Protein AF-A0A9D4FAZ1-F1 (afdb_monomer)

Nearest PDB structures (foldseek):
  6cb1-assembly1_n  TM=3.395E-01  e=2.046E+00  Saccharomyces cerevisiae BY4741

pLDDT: mean 75.24, std 21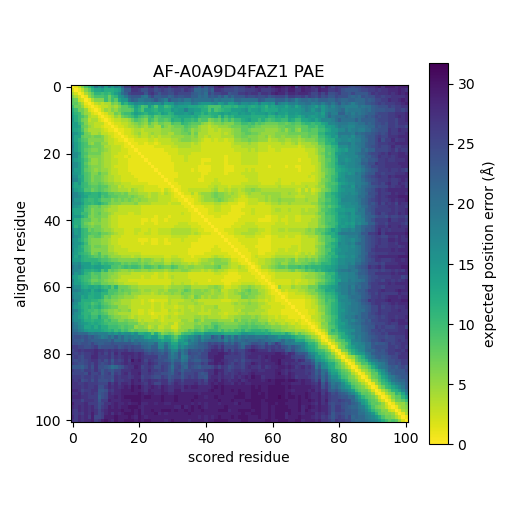.53, range [33.53, 95.69]

Organism: Dreissena polymorpha (NCBI:txid45954)

Solvent-accessible surface area (backbone atoms only — not comparable to full-atom values): 6855 Å² total; per-residue (Å²): 133,86,81,75,51,64,58,95,88,37,83,5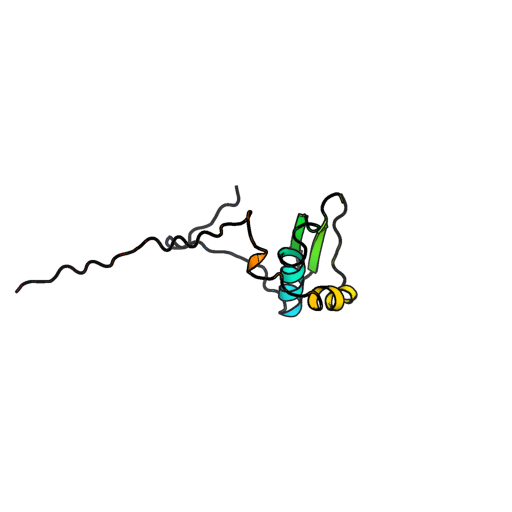9,84,90,73,82,87,60,57,72,67,56,48,53,43,54,48,33,50,59,64,60,35,60,91,49,39,68,46,71,52,72,58,96,87,39,46,38,38,28,39,61,98,48,92,61,74,43,74,65,54,74,84,52,43,61,66,46,64,69,50,70,78,66,58,81,84,69,78,70,88,89,77,83,79,73,80,72,78,71,86,76,78,81,79,73,81,80,83,84,130

Radius of gyration: 19.83 Å; Cα contacts (8 Å, |Δi|>4): 89; chains: 1; bounding box: 48×63×30 Å

Secondary structure (DSSP, 8-state):
-----EETTEE--------HHHHHHHHHHHHS-TTTEEEEEEETTEEEEEETT--PEEE--GGGHHHHHTSPPPPGGG--SS-------------------

Mean predicted aligned error: 13.35 Å

Sequence (101 aa):
MKRVKLLKGTGIYLNEDLTKTNAEVLASLRLKEPDIVEKAWSRDGKLFVRYRGQERIELVSSDKYRLRLAKPWPNKNQVKSGTTYARKVSDGGNSRPANRT

Foldseek 3Di:
DPDQDDDVNHGDDDADDEDPLLVLLQCLLVFVCVQFWPDWHDDPNWIWTDTPPDPDIDTDDPVCSVVSNPGDGDDPVPPPDDDPPPPPPPDPPPDDDDDDD

Structure (mmCIF, N/CA/C/O backbone):
data_AF-A0A9D4FAZ1-F1
#
_entry.id   AF-A0A9D4FAZ1-F1
#
loop_
_atom_site.group_PDB
_atom_site.id
_atom_site.type_symbol
_atom_site.label_atom_id
_atom_site.label_alt_id
_atom_site.label_comp_id
_atom_site.label_asym_id
_atom_site.label_entity_id
_atom_site.label_seq_id
_atom_site.pdbx_PDB_ins_code
_atom_site.Cartn_x
_atom_site.Cartn_y
_atom_site.Cartn_z
_atom_site.occupancy
_atom_site.B_iso_or_equiv
_atom_site.auth_seq_id
_atom_site.auth_comp_id
_atom_site.auth_asym_id
_atom_site.auth_atom_id
_atom_site.pdbx_PDB_model_num
ATOM 1 N N . MET A 1 1 ? -16.950 3.531 13.098 1.00 39.59 1 MET A N 1
ATOM 2 C CA . MET A 1 1 ? -17.201 2.073 12.991 1.00 39.59 1 MET A CA 1
ATOM 3 C C . MET A 1 1 ? -17.308 1.677 11.518 1.00 39.59 1 MET A C 1
ATOM 5 O O . MET A 1 1 ? -18.183 2.198 10.838 1.00 39.59 1 MET A O 1
ATOM 9 N N . LYS A 1 2 ? -16.427 0.810 10.990 1.00 48.06 2 LYS A N 1
ATOM 10 C CA . LYS A 1 2 ? -16.603 0.236 9.639 1.00 48.06 2 LYS A CA 1
ATOM 11 C C . LYS A 1 2 ? -17.768 -0.758 9.704 1.00 48.06 2 LYS A C 1
ATOM 13 O O . LYS A 1 2 ? -17.669 -1.735 10.438 1.00 48.06 2 LYS A O 1
ATOM 18 N N . ARG A 1 3 ? -18.874 -0.500 8.996 1.00 44.22 3 ARG A N 1
ATOM 19 C CA . ARG A 1 3 ? -20.015 -1.431 8.939 1.00 44.22 3 ARG A CA 1
ATOM 20 C C . ARG A 1 3 ? -19.579 -2.695 8.199 1.00 44.22 3 ARG A C 1
ATOM 22 O O . ARG A 1 3 ? -19.413 -2.664 6.983 1.00 44.22 3 ARG A O 1
ATOM 29 N N . VAL A 1 4 ? -19.385 -3.787 8.930 1.00 57.56 4 VAL A N 1
ATOM 30 C CA . VAL A 1 4 ? -19.288 -5.124 8.340 1.00 57.56 4 VAL A CA 1
ATOM 31 C C . VAL A 1 4 ? -20.675 -5.445 7.795 1.00 57.56 4 VAL A C 1
ATOM 33 O O . VAL A 1 4 ? -21.630 -5.545 8.563 1.00 57.56 4 VAL A O 1
ATOM 36 N N . LYS A 1 5 ? -20.820 -5.530 6.471 1.00 65.69 5 LYS A N 1
ATOM 37 C CA . LYS A 1 5 ? -22.057 -6.042 5.878 1.00 65.69 5 LYS A CA 1
ATOM 38 C C . LYS A 1 5 ? -22.017 -7.563 5.996 1.00 65.69 5 LYS A C 1
ATOM 40 O O . LYS A 1 5 ? -21.033 -8.188 5.605 1.00 65.69 5 LYS A O 1
ATOM 45 N N . LEU A 1 6 ? -23.065 -8.137 6.575 1.00 73.94 6 LEU A N 1
ATOM 46 C CA . LEU A 1 6 ? -23.261 -9.581 6.622 1.00 73.94 6 LEU A CA 1
ATOM 47 C C . LEU A 1 6 ? -24.095 -9.986 5.406 1.00 73.94 6 LEU A C 1
ATOM 49 O O . LEU A 1 6 ? -25.158 -9.415 5.173 1.00 73.94 6 LEU A O 1
ATOM 53 N N . LEU A 1 7 ? -23.631 -10.972 4.645 1.00 77.81 7 LEU A N 1
ATOM 54 C CA . LEU A 1 7 ? -24.412 -11.646 3.614 1.00 77.81 7 LEU A CA 1
ATOM 55 C C . LEU A 1 7 ? -24.711 -13.058 4.117 1.00 77.81 7 LEU A C 1
ATOM 57 O O . LEU A 1 7 ? -23.790 -13.846 4.311 1.00 77.81 7 LEU A O 1
ATOM 61 N N . LYS A 1 8 ? -25.988 -13.372 4.372 1.00 85.31 8 LYS A N 1
ATOM 62 C CA . LYS A 1 8 ? -26.420 -14.674 4.926 1.00 85.31 8 LYS A CA 1
ATOM 63 C C . LYS A 1 8 ? -25.639 -15.087 6.192 1.00 85.31 8 LYS A C 1
ATOM 65 O O . LYS A 1 8 ? -25.152 -16.205 6.294 1.00 85.31 8 LYS A O 1
ATOM 70 N N . GLY A 1 9 ? -25.435 -14.155 7.126 1.00 85.06 9 GLY A N 1
ATOM 71 C CA . GLY A 1 9 ? -24.664 -14.402 8.356 1.00 85.06 9 GLY A CA 1
ATOM 72 C C . GLY A 1 9 ? -23.142 -14.487 8.170 1.00 85.06 9 GLY A C 1
ATOM 73 O O . GLY A 1 9 ? -22.419 -14.586 9.156 1.00 85.06 9 GLY A O 1
ATOM 74 N N . THR A 1 10 ? -22.638 -14.384 6.937 1.00 83.31 10 THR A N 1
ATOM 75 C CA . THR A 1 10 ? -21.200 -14.393 6.638 1.00 83.31 10 THR A CA 1
ATOM 76 C C . THR A 1 10 ? -20.684 -12.971 6.444 1.00 83.31 10 THR A C 1
ATOM 78 O O . THR A 1 10 ? -21.285 -12.174 5.722 1.00 83.31 10 THR A O 1
ATOM 81 N N . GLY A 1 11 ? -19.560 -12.633 7.079 1.00 83.19 11 GLY A N 1
ATOM 82 C CA . GLY A 1 11 ? -18.880 -11.359 6.848 1.00 83.19 11 GLY A CA 1
ATOM 83 C C . GLY A 1 11 ? -18.307 -11.295 5.435 1.00 83.19 11 GLY A C 1
ATOM 84 O O . GLY A 1 11 ? -17.520 -12.158 5.055 1.00 83.19 11 GLY A O 1
ATOM 85 N N . ILE A 1 12 ? -18.693 -10.276 4.666 1.00 85.00 12 ILE A N 1
ATOM 86 C CA . ILE A 1 12 ? -18.161 -10.051 3.318 1.00 85.00 12 ILE A CA 1
ATOM 87 C C . ILE A 1 12 ? -17.256 -8.822 3.280 1.00 85.00 12 ILE A C 1
ATOM 89 O O . ILE A 1 12 ? -17.486 -7.827 3.972 1.00 85.00 12 ILE A O 1
ATOM 93 N N . TYR A 1 13 ? -16.235 -8.891 2.428 1.00 82.75 13 TYR A N 1
ATOM 94 C CA . TYR A 1 13 ? -15.304 -7.800 2.171 1.00 82.75 13 TYR A CA 1
ATOM 95 C C . TYR A 1 13 ? -15.320 -7.487 0.681 1.00 82.75 13 TYR A C 1
ATOM 97 O O . TYR A 1 13 ? -15.147 -8.378 -0.145 1.00 82.75 13 TYR A O 1
ATOM 105 N N . LEU A 1 14 ? -15.531 -6.216 0.354 1.00 83.12 14 LEU A N 1
ATOM 106 C CA . LEU A 1 14 ? -15.416 -5.702 -1.004 1.00 83.12 14 LEU A CA 1
ATOM 107 C C . LEU A 1 14 ? -14.079 -4.978 -1.112 1.00 83.12 14 LEU A C 1
ATOM 109 O O . LEU A 1 14 ? -13.784 -4.111 -0.287 1.00 83.12 14 LEU A O 1
ATOM 113 N N . ASN A 1 15 ? -13.288 -5.346 -2.112 1.00 84.50 15 ASN A N 1
ATOM 114 C CA . ASN A 1 15 ? -12.020 -4.708 -2.437 1.00 84.50 15 ASN A CA 1
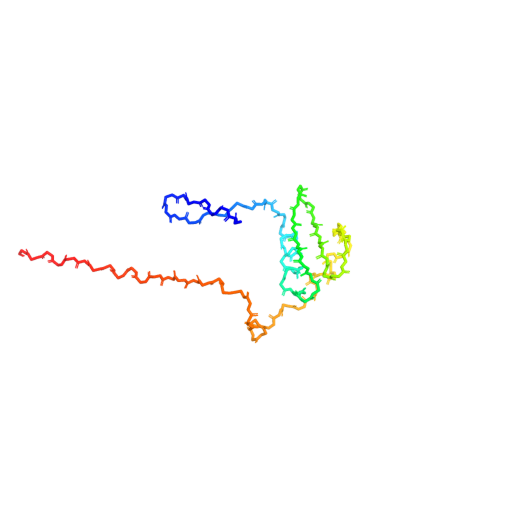ATOM 115 C C . ASN A 1 15 ? -12.028 -4.327 -3.918 1.00 84.50 15 ASN A C 1
ATOM 117 O O . ASN A 1 15 ? -12.751 -4.936 -4.704 1.00 84.50 15 ASN A O 1
ATOM 121 N N . GLU A 1 16 ? -11.226 -3.329 -4.285 1.00 87.25 16 GLU A N 1
ATOM 122 C CA . GLU A 1 16 ? -10.927 -3.078 -5.694 1.00 87.25 16 GLU A CA 1
ATOM 123 C C . GLU A 1 16 ? -10.204 -4.287 -6.293 1.00 87.25 16 GLU A C 1
ATOM 125 O O . GLU A 1 16 ? -9.372 -4.911 -5.626 1.00 87.25 16 GLU A O 1
ATOM 130 N N . ASP A 1 17 ? -10.514 -4.589 -7.552 1.00 90.94 17 ASP A N 1
ATOM 131 C CA . ASP A 1 17 ? -9.740 -5.542 -8.333 1.00 90.94 17 ASP A CA 1
ATOM 132 C C . ASP A 1 17 ? -8.443 -4.861 -8.786 1.00 90.94 17 ASP A C 1
ATOM 134 O O . ASP A 1 17 ? -8.457 -3.850 -9.492 1.00 90.94 17 ASP A O 1
ATOM 138 N N . LEU A 1 18 ? -7.315 -5.366 -8.294 1.00 91.69 18 LEU A N 1
ATOM 139 C CA . LEU A 1 18 ? -5.994 -4.809 -8.550 1.00 91.69 18 LEU A CA 1
ATOM 140 C C . LEU A 1 18 ? -5.179 -5.805 -9.359 1.00 91.69 18 LEU A C 1
ATOM 142 O O . LEU A 1 18 ? -5.248 -7.014 -9.143 1.00 91.69 18 LEU A O 1
ATOM 146 N N . THR A 1 19 ? -4.300 -5.285 -10.216 1.00 92.88 19 THR A N 1
ATOM 147 C CA . THR A 1 19 ? -3.265 -6.121 -10.827 1.00 92.88 19 THR A CA 1
ATOM 148 C C . THR A 1 19 ? -2.448 -6.816 -9.737 1.00 92.88 19 THR A C 1
ATOM 150 O O . THR A 1 19 ? -2.243 -6.266 -8.647 1.00 92.88 19 THR A O 1
ATOM 153 N N . LYS A 1 20 ? -1.925 -8.010 -10.041 1.00 92.19 20 LYS A N 1
ATOM 154 C CA . LYS A 1 20 ? -1.070 -8.770 -9.116 1.00 92.19 20 LYS A CA 1
ATOM 155 C C . LYS A 1 20 ? 0.045 -7.897 -8.527 1.00 92.19 20 LYS A C 1
ATOM 157 O O . LYS A 1 20 ? 0.238 -7.871 -7.315 1.00 92.19 20 LYS A O 1
ATOM 162 N N . THR A 1 21 ? 0.709 -7.116 -9.375 1.00 92.94 21 THR A N 1
ATOM 163 C CA . THR A 1 21 ? 1.775 -6.194 -8.970 1.00 92.94 21 THR A CA 1
ATOM 164 C C . THR A 1 21 ? 1.282 -5.135 -7.983 1.00 92.94 21 THR A C 1
ATOM 166 O O . THR A 1 21 ? 1.913 -4.920 -6.950 1.00 92.94 21 THR A O 1
ATOM 169 N N . ASN A 1 22 ? 0.141 -4.491 -8.249 1.00 93.38 22 ASN A N 1
ATOM 170 C CA . ASN A 1 22 ? -0.402 -3.469 -7.352 1.00 93.38 22 ASN A CA 1
ATOM 171 C C . ASN A 1 22 ? -0.822 -4.067 -6.006 1.00 93.38 22 ASN A C 1
ATOM 173 O O . ASN A 1 22 ? -0.580 -3.459 -4.962 1.00 93.38 22 ASN A O 1
ATOM 177 N N . ALA A 1 23 ? -1.402 -5.269 -6.018 1.00 92.62 23 ALA A N 1
ATOM 178 C CA . ALA A 1 23 ? -1.754 -5.992 -4.803 1.00 92.62 23 ALA A CA 1
ATOM 179 C C . ALA A 1 23 ? -0.509 -6.313 -3.952 1.00 92.62 23 ALA A C 1
ATOM 181 O O . ALA A 1 23 ? -0.511 -6.071 -2.743 1.00 92.62 23 ALA A O 1
ATOM 182 N N . GLU A 1 24 ? 0.577 -6.783 -4.572 1.00 93.12 24 GLU A N 1
ATOM 183 C CA . GLU A 1 24 ? 1.840 -7.085 -3.886 1.00 93.12 24 GLU A CA 1
ATOM 184 C C . GLU A 1 24 ? 2.522 -5.828 -3.324 1.00 93.12 24 GLU A C 1
ATOM 186 O O . GLU A 1 24 ? 2.991 -5.837 -2.183 1.00 93.12 24 GLU A O 1
ATOM 191 N N . VAL A 1 25 ? 2.535 -4.720 -4.072 1.00 93.50 25 VAL A N 1
ATOM 192 C CA . VAL A 1 25 ? 3.087 -3.440 -3.596 1.00 93.50 25 VAL A CA 1
ATOM 193 C C . VAL A 1 25 ? 2.258 -2.886 -2.438 1.00 93.50 25 VAL A C 1
ATOM 195 O O . VAL A 1 25 ? 2.819 -2.453 -1.428 1.00 93.50 25 VAL A O 1
ATOM 198 N N . LEU A 1 26 ? 0.927 -2.944 -2.530 1.00 93.06 26 LEU A N 1
ATOM 199 C CA . LEU A 1 26 ? 0.038 -2.515 -1.452 1.00 93.06 26 LEU A CA 1
ATOM 200 C C . LEU A 1 26 ? 0.224 -3.369 -0.189 1.00 93.06 26 LEU A C 1
ATOM 202 O O . LEU A 1 26 ? 0.260 -2.831 0.921 1.00 93.06 26 LEU A O 1
ATOM 206 N N . ALA A 1 27 ? 0.384 -4.686 -0.340 1.00 91.12 27 ALA A N 1
ATOM 207 C CA . ALA A 1 27 ? 0.696 -5.587 0.766 1.00 91.12 27 ALA A CA 1
ATOM 208 C C . ALA A 1 27 ? 2.070 -5.273 1.373 1.00 91.12 27 ALA A C 1
ATOM 210 O O . ALA A 1 27 ? 2.197 -5.191 2.593 1.00 91.12 27 ALA A O 1
ATOM 211 N N . SER A 1 28 ? 3.077 -5.018 0.536 1.00 91.94 28 SER A N 1
ATOM 212 C CA . SER A 1 28 ? 4.413 -4.621 0.976 1.00 91.94 28 SER A CA 1
ATOM 213 C C . SER A 1 28 ? 4.380 -3.359 1.838 1.00 91.94 28 SER A C 1
ATOM 215 O O . SER A 1 28 ? 4.984 -3.344 2.905 1.00 91.94 28 SER A O 1
ATOM 217 N N . LEU A 1 29 ? 3.660 -2.320 1.405 1.00 91.31 29 LEU A N 1
ATOM 218 C CA . LEU A 1 29 ? 3.524 -1.066 2.156 1.00 91.31 29 LEU A CA 1
ATOM 219 C C . LEU A 1 29 ? 2.888 -1.283 3.530 1.00 91.31 29 LEU A C 1
ATOM 221 O O . LEU A 1 29 ? 3.320 -0.693 4.512 1.00 91.31 29 LEU A O 1
ATOM 225 N N . ARG A 1 30 ? 1.861 -2.133 3.606 1.00 89.31 30 ARG A N 1
ATOM 226 C CA . ARG A 1 30 ? 1.124 -2.375 4.853 1.00 89.31 30 ARG A CA 1
ATOM 227 C C . ARG A 1 30 ? 1.860 -3.294 5.821 1.00 89.31 30 ARG A C 1
ATOM 229 O O . ARG A 1 30 ? 1.700 -3.138 7.024 1.00 89.31 30 ARG A O 1
ATOM 236 N N . LEU A 1 31 ? 2.596 -4.277 5.304 1.00 88.12 31 LEU A N 1
ATOM 237 C CA . LEU A 1 31 ? 3.107 -5.387 6.110 1.00 88.12 31 LEU A CA 1
ATOM 238 C C . LEU A 1 31 ? 4.608 -5.302 6.380 1.00 88.12 31 LEU A C 1
ATOM 240 O O . LEU A 1 31 ? 5.043 -5.773 7.422 1.00 88.12 31 LEU A O 1
ATOM 244 N N . LYS A 1 32 ? 5.404 -4.718 5.476 1.00 87.38 32 LYS A N 1
ATOM 245 C CA . LYS A 1 32 ? 6.868 -4.663 5.634 1.00 87.38 32 LYS A CA 1
ATOM 246 C C . LYS A 1 32 ? 7.355 -3.387 6.324 1.00 87.38 32 LYS A C 1
ATOM 248 O O . LYS A 1 32 ? 8.508 -3.331 6.727 1.00 87.38 32 LYS A O 1
ATOM 253 N N . GLU A 1 33 ? 6.503 -2.366 6.447 1.00 83.38 33 GLU A N 1
ATOM 254 C CA . GLU A 1 33 ? 6.863 -1.059 7.024 1.00 83.38 33 GLU A CA 1
ATOM 255 C C . GLU A 1 33 ? 5.809 -0.522 8.018 1.00 83.38 33 GLU A C 1
ATOM 257 O O . GLU A 1 33 ? 5.407 0.640 7.911 1.00 83.38 33 GLU A O 1
ATOM 262 N N . PRO A 1 34 ? 5.330 -1.333 8.982 1.00 83.00 34 PRO A N 1
ATOM 263 C CA . PRO A 1 34 ? 4.225 -0.948 9.872 1.00 83.00 34 PRO A CA 1
ATOM 264 C C . PRO A 1 34 ? 4.544 0.261 10.775 1.00 83.00 34 PRO A C 1
ATOM 266 O O . PRO A 1 34 ? 3.640 1.014 11.156 1.00 83.00 34 PRO A O 1
ATOM 269 N N . ASP A 1 35 ? 5.827 0.472 11.077 1.00 86.25 35 ASP A N 1
ATOM 270 C CA . ASP A 1 35 ? 6.303 1.554 11.947 1.00 86.25 35 ASP A CA 1
ATOM 271 C C . ASP A 1 35 ? 6.402 2.901 11.227 1.00 86.25 35 ASP A C 1
ATOM 273 O O . ASP A 1 35 ? 6.441 3.946 11.868 1.00 86.25 35 ASP A O 1
ATOM 277 N N . ILE A 1 36 ? 6.423 2.892 9.892 1.00 89.50 36 ILE A N 1
ATOM 278 C CA . ILE A 1 36 ? 6.606 4.096 9.072 1.00 89.50 36 ILE A CA 1
ATOM 279 C C . ILE A 1 36 ? 5.311 4.428 8.331 1.00 89.50 36 ILE A C 1
ATOM 281 O O . ILE A 1 36 ? 4.947 5.593 8.192 1.00 89.50 36 ILE A O 1
ATOM 285 N N . VAL A 1 37 ? 4.580 3.417 7.861 1.00 91.06 37 VAL A N 1
ATOM 286 C CA . VAL A 1 37 ? 3.329 3.604 7.124 1.00 91.06 37 VAL A CA 1
ATOM 287 C C . VAL A 1 37 ? 2.162 3.742 8.099 1.00 91.06 37 VAL A C 1
ATOM 289 O O . VAL A 1 37 ? 1.854 2.835 8.867 1.00 91.06 37 VAL A O 1
ATOM 292 N N . GLU A 1 38 ? 1.467 4.879 8.043 1.00 92.94 38 GLU A N 1
ATOM 293 C CA . GLU A 1 38 ? 0.230 5.099 8.799 1.00 92.94 38 GLU A CA 1
ATOM 294 C C . GLU A 1 38 ? -0.956 4.454 8.078 1.00 92.94 38 GLU A C 1
ATOM 296 O O . GLU A 1 38 ? -1.782 3.762 8.676 1.00 92.94 38 GLU A O 1
ATOM 301 N N . LYS A 1 39 ? -1.050 4.683 6.763 1.00 93.44 39 LYS A N 1
ATOM 302 C CA . LYS A 1 39 ? -2.151 4.183 5.943 1.00 93.44 39 LYS A CA 1
ATOM 303 C C . LYS A 1 39 ? -1.702 3.999 4.502 1.00 93.44 39 LYS A C 1
ATOM 305 O O . LYS A 1 39 ? -1.070 4.877 3.933 1.00 93.44 39 LYS A O 1
ATOM 310 N N . ALA A 1 40 ? -2.105 2.894 3.884 1.00 94.44 40 ALA A N 1
ATOM 311 C CA . ALA A 1 40 ? -1.954 2.673 2.449 1.00 94.44 40 ALA A CA 1
ATOM 312 C C . ALA A 1 40 ? -3.267 2.142 1.867 1.00 94.44 40 ALA A C 1
ATOM 314 O O . ALA A 1 40 ? -3.929 1.304 2.493 1.00 94.44 40 ALA A O 1
ATOM 315 N N . TRP A 1 41 ? -3.673 2.637 0.703 1.00 95.00 41 TRP A N 1
ATOM 316 C CA . TRP A 1 41 ? -4.919 2.258 0.030 1.00 95.00 41 TRP A CA 1
ATOM 317 C C . TRP A 1 41 ? -4.791 2.417 -1.483 1.00 95.00 41 TRP A C 1
ATOM 319 O O . TRP A 1 41 ? -3.859 3.051 -1.971 1.00 95.00 41 TRP A O 1
ATOM 329 N N . SER A 1 42 ? -5.730 1.823 -2.210 1.00 94.62 42 SER A N 1
ATOM 330 C CA . SER A 1 42 ? -5.890 2.030 -3.642 1.00 94.62 42 SER A CA 1
ATOM 331 C C . SER A 1 42 ? -7.125 2.881 -3.924 1.00 94.62 42 SER A C 1
ATOM 333 O O . SER A 1 42 ? -8.048 2.940 -3.103 1.00 94.62 42 SER A O 1
ATOM 335 N N . ARG A 1 43 ? -7.089 3.597 -5.045 1.00 93.50 43 ARG A N 1
ATOM 336 C CA . ARG A 1 43 ? -8.244 4.261 -5.643 1.00 93.50 43 ARG A CA 1
ATOM 337 C C . ARG A 1 43 ? -8.021 4.344 -7.145 1.00 93.50 43 ARG A C 1
ATOM 339 O O . ARG A 1 43 ? -6.964 4.818 -7.564 1.00 93.50 43 ARG A O 1
ATOM 346 N N . ASP A 1 44 ? -8.992 3.898 -7.934 1.00 91.38 44 ASP A N 1
ATOM 347 C CA . ASP A 1 44 ? -8.942 3.940 -9.406 1.00 91.38 44 ASP A CA 1
ATOM 348 C C . ASP A 1 44 ? -7.675 3.254 -9.967 1.00 91.38 44 ASP A C 1
ATOM 350 O O . ASP A 1 44 ? -6.991 3.768 -10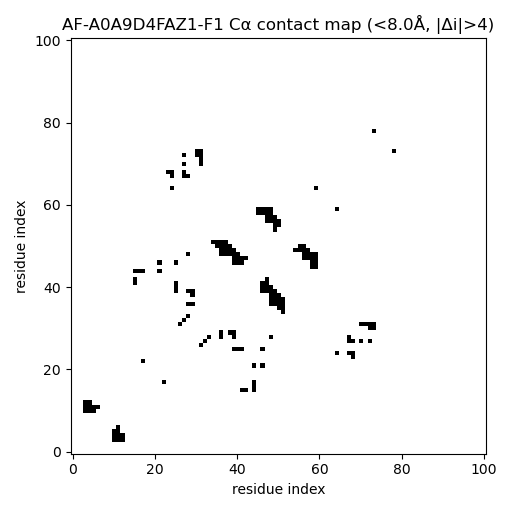.853 1.00 91.38 44 ASP A O 1
ATOM 354 N N . GLY A 1 45 ? -7.289 2.121 -9.365 1.00 86.88 45 GLY A N 1
ATOM 355 C CA . GLY A 1 45 ? -6.092 1.355 -9.734 1.00 86.88 45 GLY A CA 1
ATOM 356 C C . GLY A 1 45 ? -4.755 1.992 -9.329 1.00 86.88 45 GLY A C 1
ATOM 357 O O . GLY A 1 45 ? -3.705 1.380 -9.526 1.00 86.88 45 GLY A O 1
ATOM 358 N N . LYS A 1 46 ? -4.762 3.188 -8.728 1.00 92.31 46 LYS A N 1
ATOM 359 C CA . LYS A 1 46 ? -3.568 3.883 -8.225 1.00 92.31 46 LYS A CA 1
ATOM 360 C C . LYS A 1 46 ? -3.356 3.596 -6.745 1.00 92.31 46 LYS A C 1
ATOM 362 O O . LYS A 1 46 ? -4.316 3.446 -5.994 1.00 92.31 46 LYS A O 1
ATOM 367 N N . LEU A 1 47 ? -2.097 3.550 -6.316 1.00 95.31 47 LEU A N 1
ATOM 368 C CA . LEU A 1 47 ? -1.725 3.284 -4.927 1.00 95.31 47 LEU A CA 1
ATOM 369 C C . LEU A 1 47 ? -1.321 4.571 -4.212 1.00 95.31 47 LEU A C 1
ATOM 371 O O . LEU A 1 47 ? -0.508 5.340 -4.718 1.00 95.31 47 LEU A O 1
ATOM 375 N N . PHE A 1 48 ? -1.844 4.762 -3.007 1.00 95.62 48 PHE A N 1
ATOM 376 C CA . PHE A 1 48 ? -1.581 5.918 -2.162 1.00 95.62 48 PHE A CA 1
ATOM 377 C C . PHE A 1 48 ? -1.059 5.473 -0.803 1.00 95.62 48 PHE A C 1
ATOM 379 O O . PHE A 1 48 ? -1.489 4.449 -0.258 1.00 95.62 48 PHE A O 1
ATOM 386 N N . VAL A 1 49 ? -0.157 6.267 -0.239 1.00 95.69 49 VAL A N 1
ATOM 387 C CA . VAL A 1 49 ? 0.409 6.037 1.087 1.00 95.69 49 VAL A CA 1
ATOM 388 C C . VAL A 1 49 ? 0.483 7.340 1.875 1.00 95.69 49 VAL A C 1
ATOM 390 O O . VAL A 1 49 ? 0.797 8.400 1.343 1.00 95.69 49 VAL A O 1
ATOM 393 N N . ARG A 1 50 ? 0.181 7.248 3.167 1.00 95.38 50 ARG A N 1
ATOM 394 C CA . ARG A 1 50 ? 0.443 8.268 4.177 1.00 95.38 50 ARG A CA 1
ATOM 395 C C . ARG A 1 50 ? 1.419 7.676 5.185 1.00 95.38 50 ARG A C 1
ATOM 397 O O . ARG A 1 50 ? 1.150 6.605 5.740 1.00 95.38 50 ARG A O 1
ATOM 404 N N . TYR A 1 51 ? 2.535 8.357 5.407 1.00 93.62 51 TYR A N 1
ATOM 405 C CA . TYR A 1 51 ? 3.521 7.962 6.409 1.00 93.62 51 TYR A CA 1
ATOM 406 C C . TYR A 1 51 ? 3.244 8.652 7.739 1.00 93.62 51 TYR A C 1
ATOM 408 O O . TYR A 1 51 ? 2.705 9.757 7.784 1.00 93.62 51 TYR A O 1
ATOM 416 N N . ARG A 1 52 ? 3.631 7.994 8.828 1.00 91.12 52 ARG A N 1
ATOM 417 C CA . ARG A 1 52 ? 3.516 8.545 10.177 1.00 91.12 52 ARG A CA 1
ATOM 418 C C . ARG A 1 52 ? 4.388 9.791 10.297 1.00 91.12 52 ARG A C 1
ATOM 420 O O . ARG A 1 52 ? 5.521 9.810 9.827 1.00 91.12 52 ARG A O 1
ATOM 427 N N . GLY A 1 53 ? 3.844 10.834 10.919 1.00 91.75 53 GLY A N 1
ATOM 428 C CA . GLY A 1 53 ? 4.537 12.115 11.076 1.00 91.75 53 GLY A CA 1
ATOM 429 C C . GLY A 1 53 ? 4.612 12.959 9.799 1.00 91.75 53 GLY A C 1
ATOM 430 O O . GLY A 1 53 ? 5.212 14.027 9.824 1.00 91.75 53 GLY A O 1
ATOM 431 N N . GLN A 1 54 ? 3.994 12.520 8.696 1.00 92.44 54 GLN A N 1
ATOM 432 C CA . GLN A 1 54 ? 3.869 13.311 7.475 1.00 92.44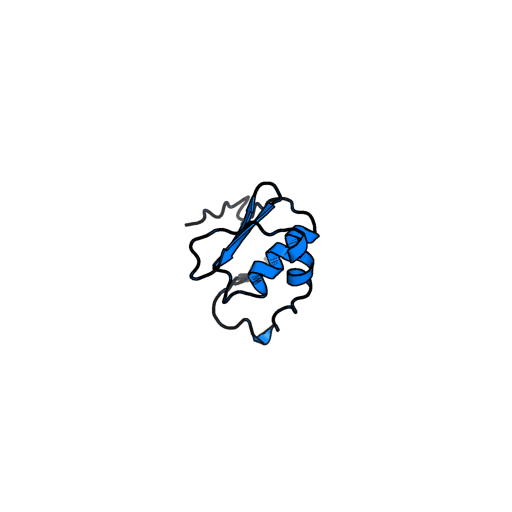 54 GLN A CA 1
ATOM 433 C C . GLN A 1 54 ? 2.400 13.654 7.211 1.00 92.44 54 GLN A C 1
ATOM 435 O O . GLN A 1 54 ? 1.523 12.790 7.242 1.00 92.44 54 GLN A O 1
ATOM 440 N N . GLU A 1 55 ? 2.118 14.925 6.920 1.00 89.44 55 GLU A N 1
ATOM 441 C CA . GLU A 1 55 ? 0.762 15.360 6.554 1.00 89.44 55 GLU A CA 1
ATOM 442 C C . GLU A 1 55 ? 0.399 15.027 5.103 1.00 89.44 55 GLU A C 1
ATOM 444 O O . GLU A 1 55 ? -0.777 14.899 4.762 1.00 89.44 55 GLU A O 1
ATOM 449 N N . ARG A 1 56 ? 1.400 14.874 4.231 1.00 92.44 56 ARG A N 1
ATOM 450 C CA . ARG A 1 56 ? 1.178 14.678 2.796 1.00 92.44 56 ARG A CA 1
ATOM 451 C C . ARG A 1 56 ? 0.874 13.220 2.461 1.00 92.44 56 ARG A C 1
ATOM 453 O O . ARG A 1 56 ? 1.477 12.293 2.997 1.00 92.44 56 ARG A O 1
ATOM 460 N N . ILE A 1 57 ? -0.043 13.041 1.514 1.00 95.38 57 ILE A N 1
ATOM 461 C CA . ILE A 1 57 ? -0.339 11.753 0.884 1.00 95.38 57 ILE A CA 1
ATOM 462 C C . ILE A 1 57 ? 0.539 11.631 -0.361 1.00 95.38 57 ILE A C 1
ATOM 464 O O . ILE A 1 57 ? 0.527 12.512 -1.218 1.00 95.38 57 ILE A O 1
ATOM 468 N N . GLU A 1 58 ? 1.280 10.534 -0.471 1.00 94.69 58 GLU A N 1
ATOM 469 C CA . GLU A 1 58 ? 2.113 10.229 -1.631 1.00 94.69 58 GLU A CA 1
ATOM 470 C C . GLU A 1 58 ? 1.375 9.272 -2.582 1.00 94.69 58 GLU A C 1
ATOM 472 O O . GLU A 1 58 ? 0.827 8.250 -2.158 1.00 94.69 58 GLU A O 1
ATOM 477 N N . LEU A 1 59 ? 1.394 9.586 -3.882 1.00 95.12 59 LEU A N 1
ATOM 478 C CA . LEU A 1 59 ? 1.074 8.638 -4.950 1.00 95.12 59 LEU A CA 1
ATOM 479 C C . LEU A 1 59 ? 2.295 7.742 -5.189 1.00 95.12 59 LEU A C 1
ATOM 481 O O . LEU A 1 59 ? 3.379 8.230 -5.504 1.00 95.12 59 LEU A O 1
ATOM 485 N N . VAL A 1 60 ? 2.124 6.428 -5.071 1.00 93.00 60 VAL A N 1
ATOM 486 C CA . VAL A 1 60 ? 3.227 5.480 -5.250 1.00 93.00 60 VAL A CA 1
ATOM 487 C C . VAL A 1 60 ? 3.543 5.361 -6.740 1.00 93.00 60 VAL A C 1
ATOM 489 O O . VAL A 1 60 ? 2.778 4.759 -7.496 1.00 93.00 60 VAL A O 1
ATOM 492 N N . SER A 1 61 ? 4.676 5.923 -7.160 1.00 89.31 61 SER A N 1
ATOM 493 C CA . SER A 1 61 ? 5.147 5.808 -8.541 1.00 89.31 61 SER A CA 1
ATOM 494 C C . SER A 1 61 ? 5.582 4.378 -8.876 1.00 89.31 61 SER A C 1
ATOM 496 O O . SER A 1 61 ? 6.127 3.664 -8.027 1.00 89.31 61 SER A O 1
ATOM 498 N N . SER A 1 62 ? 5.374 3.974 -10.132 1.00 84.44 62 SER A N 1
ATOM 499 C CA . SER A 1 62 ? 5.788 2.670 -10.674 1.00 84.44 62 SER A CA 1
ATOM 500 C C . SER A 1 62 ? 7.274 2.390 -10.459 1.00 84.44 62 SER A C 1
ATOM 502 O O . SER A 1 62 ? 7.657 1.269 -10.135 1.00 84.44 62 SER A O 1
ATOM 504 N N . ASP A 1 63 ? 8.117 3.416 -10.544 1.00 87.44 63 ASP A N 1
ATOM 505 C CA . ASP A 1 63 ? 9.573 3.270 -10.433 1.00 87.44 63 ASP A CA 1
ATOM 506 C C . ASP A 1 63 ? 10.005 2.834 -9.028 1.00 87.44 63 ASP A C 1
ATOM 508 O O . ASP A 1 63 ? 11.027 2.173 -8.842 1.00 87.44 63 ASP A O 1
ATOM 512 N N . LYS A 1 64 ? 9.176 3.123 -8.018 1.00 86.31 64 LYS A N 1
ATOM 513 C CA . LYS A 1 64 ? 9.401 2.682 -6.639 1.00 86.31 64 LYS A CA 1
ATOM 514 C C . LYS A 1 64 ? 8.919 1.253 -6.390 1.00 86.31 64 LYS A C 1
ATOM 516 O O . LYS A 1 64 ? 9.204 0.711 -5.322 1.00 86.31 64 LYS A O 1
ATOM 521 N N . TYR A 1 65 ? 8.224 0.610 -7.332 1.00 90.56 65 TYR A N 1
ATOM 522 C CA . TYR A 1 65 ? 7.647 -0.722 -7.115 1.00 90.56 65 TYR A CA 1
ATOM 523 C C . TYR A 1 65 ? 8.732 -1.759 -6.870 1.00 90.56 65 TYR A C 1
ATOM 525 O O . TYR A 1 65 ? 8.635 -2.524 -5.913 1.00 90.56 65 TYR A O 1
ATOM 533 N N . ARG A 1 66 ? 9.810 -1.731 -7.663 1.00 88.75 66 ARG A N 1
ATOM 534 C CA . ARG A 1 66 ? 10.945 -2.651 -7.493 1.00 88.75 66 ARG 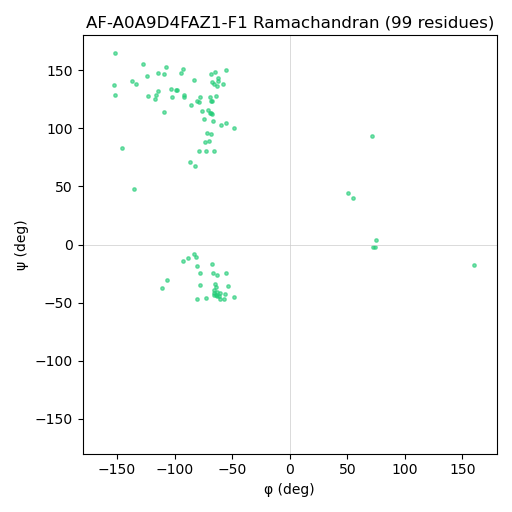A CA 1
ATOM 535 C C . ARG A 1 66 ? 11.534 -2.558 -6.086 1.00 88.75 66 ARG A C 1
ATOM 537 O O . ARG A 1 66 ? 11.761 -3.586 -5.459 1.00 88.75 66 ARG A O 1
ATOM 544 N N . LEU A 1 67 ? 11.690 -1.340 -5.561 1.00 88.12 67 LEU A N 1
ATOM 545 C CA . LEU A 1 67 ? 12.204 -1.105 -4.208 1.00 88.12 67 LEU A CA 1
ATOM 546 C C . LEU A 1 67 ? 11.276 -1.663 -3.123 1.00 88.12 67 LEU A C 1
ATOM 548 O O . LEU A 1 67 ? 11.752 -2.167 -2.111 1.00 88.12 67 LEU A O 1
ATOM 552 N N . ARG A 1 68 ? 9.952 -1.590 -3.312 1.00 86.62 68 ARG A N 1
ATOM 553 C CA . ARG A 1 68 ? 8.980 -2.157 -2.359 1.00 86.62 68 ARG A CA 1
ATOM 554 C C . ARG A 1 68 ? 8.964 -3.682 -2.425 1.00 86.62 68 ARG A C 1
ATOM 556 O O . ARG A 1 68 ? 9.031 -4.350 -1.394 1.00 86.62 68 ARG A O 1
ATOM 563 N N . LEU A 1 69 ? 8.931 -4.238 -3.633 1.00 88.31 69 LEU A N 1
ATOM 564 C CA . LEU A 1 69 ? 8.890 -5.684 -3.847 1.00 88.31 69 LEU A CA 1
ATOM 565 C C . LEU A 1 69 ? 10.167 -6.374 -3.350 1.00 88.31 69 LEU A C 1
ATOM 567 O O . LEU A 1 69 ? 10.070 -7.455 -2.775 1.00 88.31 69 LEU A O 1
ATOM 571 N N . ALA A 1 70 ? 11.324 -5.715 -3.465 1.00 89.38 70 ALA A N 1
ATOM 572 C CA . ALA A 1 70 ? 12.608 -6.231 -2.993 1.00 89.38 70 ALA A CA 1
ATOM 573 C C . ALA A 1 70 ? 12.730 -6.346 -1.462 1.00 89.38 70 ALA A C 1
ATOM 575 O O . ALA A 1 70 ? 13.618 -7.045 -0.978 1.00 89.38 70 ALA A O 1
ATOM 576 N N . LYS A 1 71 ? 11.868 -5.683 -0.675 1.00 84.81 71 LYS A N 1
ATOM 577 C CA . LYS A 1 71 ? 11.944 -5.769 0.793 1.00 84.81 71 LYS A CA 1
ATOM 578 C C . LYS A 1 71 ? 11.631 -7.194 1.266 1.00 84.81 71 LYS A C 1
ATOM 580 O O . LYS A 1 71 ? 10.671 -7.787 0.767 1.00 84.81 71 LYS A O 1
ATOM 585 N N . PRO A 1 72 ? 12.364 -7.751 2.240 1.00 84.38 72 PRO A N 1
ATOM 586 C CA . PRO A 1 72 ? 12.038 -9.061 2.786 1.00 84.38 72 PRO A CA 1
ATOM 587 C C . PRO A 1 72 ? 10.688 -9.019 3.509 1.00 84.38 72 PRO A C 1
ATOM 589 O O . PRO A 1 72 ? 10.293 -7.995 4.068 1.00 84.38 72 PRO A O 1
ATOM 592 N N . TRP A 1 73 ? 9.955 -10.130 3.491 1.00 80.25 73 TRP A N 1
ATOM 593 C CA . TRP A 1 73 ? 8.763 -10.257 4.326 1.00 80.25 73 TRP A CA 1
ATOM 594 C C . TRP A 1 73 ? 9.170 -10.291 5.805 1.00 80.25 73 TRP A C 1
ATOM 596 O O . TRP A 1 73 ? 10.168 -10.940 6.129 1.00 80.25 73 TRP A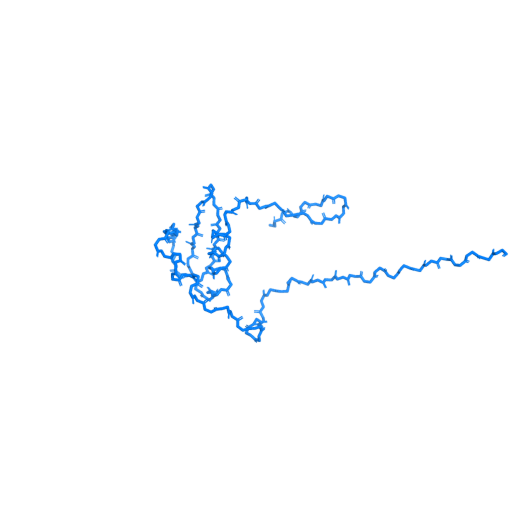 O 1
ATOM 606 N N . PRO A 1 74 ? 8.424 -9.622 6.704 1.00 73.31 74 PRO A N 1
ATOM 607 C CA . PRO A 1 74 ? 8.705 -9.687 8.131 1.00 73.31 74 PRO A CA 1
ATOM 608 C C . PRO A 1 74 ? 8.659 -11.143 8.597 1.00 73.31 74 PRO A C 1
ATOM 610 O O . PRO A 1 74 ? 7.792 -11.922 8.186 1.00 73.31 74 PRO A O 1
ATOM 613 N N . ASN A 1 75 ? 9.607 -11.523 9.454 1.00 70.19 75 ASN A N 1
ATOM 614 C CA . ASN A 1 75 ? 9.640 -12.866 10.018 1.00 70.19 75 ASN A CA 1
ATOM 615 C C . ASN A 1 75 ? 8.363 -13.094 10.849 1.00 70.19 75 ASN A C 1
ATOM 617 O O . ASN A 1 75 ? 7.920 -12.203 11.575 1.00 70.19 75 ASN A O 1
ATOM 621 N N . LYS A 1 76 ? 7.775 -14.295 10.787 1.00 61.91 76 LYS A N 1
ATOM 622 C CA . LYS A 1 76 ? 6.534 -14.644 11.507 1.00 61.91 76 LYS A CA 1
ATOM 623 C C . LYS A 1 76 ? 6.630 -14.389 13.019 1.00 61.91 76 LYS A C 1
ATOM 625 O O . LYS A 1 76 ? 5.616 -14.123 13.655 1.00 61.91 76 LYS A O 1
ATOM 630 N N . ASN A 1 77 ? 7.843 -14.392 13.573 1.00 57.09 77 ASN A N 1
ATOM 631 C CA . ASN A 1 77 ? 8.109 -14.141 14.991 1.00 57.09 77 ASN A CA 1
ATOM 632 C C . ASN A 1 77 ? 8.142 -12.648 15.384 1.00 57.09 77 ASN A C 1
ATOM 634 O O . ASN A 1 77 ? 8.140 -12.346 16.574 1.00 57.09 77 ASN A O 1
ATOM 638 N N . GLN A 1 78 ? 8.149 -11.724 14.415 1.00 50.72 78 GLN A N 1
ATOM 639 C CA . GLN A 1 78 ? 8.098 -10.271 14.640 1.00 50.72 78 GLN A CA 1
ATOM 640 C C . GLN A 1 78 ? 6.666 -9.719 14.715 1.00 50.72 78 GLN A C 1
ATOM 642 O O . GLN A 1 78 ? 6.467 -8.591 15.153 1.00 50.72 78 GLN A O 1
ATOM 647 N N . VAL A 1 79 ? 5.650 -10.508 14.346 1.00 48.94 79 VAL A N 1
ATOM 648 C CA . VAL A 1 79 ? 4.240 -10.122 14.501 1.00 48.94 79 VAL A CA 1
ATOM 649 C C . VAL A 1 79 ? 3.800 -10.419 15.940 1.00 48.94 79 VAL A C 1
ATOM 651 O O . VAL A 1 79 ? 3.010 -11.326 16.194 1.00 48.94 79 VAL A O 1
ATOM 654 N N . LYS A 1 80 ? 4.341 -9.686 16.918 1.00 45.56 80 LYS A N 1
ATOM 655 C CA . LYS A 1 80 ? 3.810 -9.675 18.288 1.00 45.56 80 LYS A CA 1
ATOM 656 C C . LYS A 1 80 ? 3.306 -8.280 18.650 1.00 45.56 80 LYS A C 1
ATOM 658 O O . LYS A 1 80 ? 4.015 -7.292 18.530 1.00 45.56 80 LYS A O 1
ATOM 663 N N . SER A 1 81 ? 2.064 -8.276 19.137 1.00 44.47 81 SER A N 1
ATOM 664 C CA . SER A 1 81 ? 1.241 -7.167 19.643 1.00 44.47 81 SER A CA 1
ATOM 665 C C . SER A 1 81 ? 0.704 -6.175 18.601 1.00 44.47 81 SER A C 1
ATOM 667 O O . SER A 1 81 ? 1.336 -5.182 18.274 1.00 44.47 81 SER A O 1
ATOM 669 N N . GLY A 1 82 ? -0.524 -6.408 18.112 1.00 39.72 82 GLY A N 1
ATOM 670 C CA . GLY A 1 82 ? -1.309 -5.299 17.551 1.00 39.72 82 GLY A CA 1
ATOM 671 C C . GLY A 1 82 ? -2.455 -5.627 16.599 1.00 39.72 82 GLY A C 1
ATOM 672 O O . GLY A 1 82 ? -3.312 -4.774 16.385 1.00 39.72 82 GLY A O 1
ATOM 673 N N . THR A 1 83 ? -2.541 -6.823 16.010 1.00 38.78 83 THR A N 1
ATOM 674 C CA . THR A 1 83 ? -3.682 -7.136 15.128 1.00 38.78 83 THR A CA 1
ATOM 675 C C . THR A 1 83 ? -4.087 -8.595 15.232 1.00 38.78 83 THR A C 1
ATOM 677 O O . THR A 1 83 ? -3.728 -9.444 14.421 1.00 38.78 83 THR A O 1
ATOM 680 N N . THR A 1 84 ? -4.887 -8.881 16.252 1.00 35.31 84 THR A N 1
ATOM 681 C CA . THR A 1 84 ? -5.657 -10.115 16.343 1.00 35.31 84 THR A CA 1
ATOM 682 C C . THR A 1 84 ? -6.763 -10.062 15.287 1.00 35.31 84 THR A C 1
ATOM 684 O O . THR A 1 84 ? -7.881 -9.639 15.567 1.00 35.31 84 THR A O 1
ATOM 687 N N . TYR A 1 85 ? -6.500 -10.528 14.064 1.00 39.41 85 TYR A N 1
ATOM 688 C CA . TYR A 1 85 ? -7.578 -11.160 13.303 1.00 39.41 85 TYR A CA 1
ATOM 689 C C . TYR A 1 85 ? -7.814 -12.508 13.971 1.00 39.41 85 TYR A C 1
ATOM 691 O O . TYR A 1 85 ? -7.266 -13.530 13.564 1.00 39.41 85 TYR A O 1
ATOM 699 N N . ALA A 1 86 ? -8.556 -12.484 15.081 1.00 39.00 86 ALA A N 1
ATOM 700 C CA . ALA A 1 86 ? -8.993 -13.694 15.742 1.00 39.00 86 ALA A CA 1
ATOM 701 C C . ALA A 1 86 ? -9.830 -14.464 14.726 1.00 39.00 86 ALA A C 1
ATOM 703 O O . ALA A 1 86 ? -10.997 -14.151 14.490 1.00 39.00 86 ALA A O 1
ATOM 704 N N . ARG A 1 87 ? -9.238 -15.500 14.138 1.00 43.38 87 ARG A N 1
ATOM 705 C CA . ARG A 1 87 ? -10.004 -16.639 13.670 1.00 43.38 87 ARG A CA 1
ATOM 706 C C . ARG A 1 87 ? -10.574 -17.300 14.928 1.00 43.38 87 ARG A C 1
ATOM 708 O O . ARG A 1 87 ? -10.013 -18.261 15.436 1.00 43.38 87 ARG A O 1
ATOM 715 N N . LYS A 1 88 ? -11.674 -16.757 15.457 1.00 39.75 88 LYS A N 1
ATOM 716 C CA . LYS A 1 88 ? -12.602 -17.560 16.247 1.00 39.75 88 LYS A CA 1
ATOM 717 C C . LYS A 1 88 ? -13.329 -18.439 15.238 1.00 39.75 88 LYS A C 1
ATOM 719 O O . LYS A 1 88 ? -14.351 -18.041 14.692 1.00 39.75 88 LYS A O 1
ATOM 724 N N . VAL A 1 89 ? -12.756 -19.603 14.937 1.00 43.09 89 VAL A N 1
ATOM 725 C CA . VAL A 1 89 ? -13.611 -20.736 14.584 1.00 43.09 89 VAL A CA 1
ATOM 726 C C . VAL 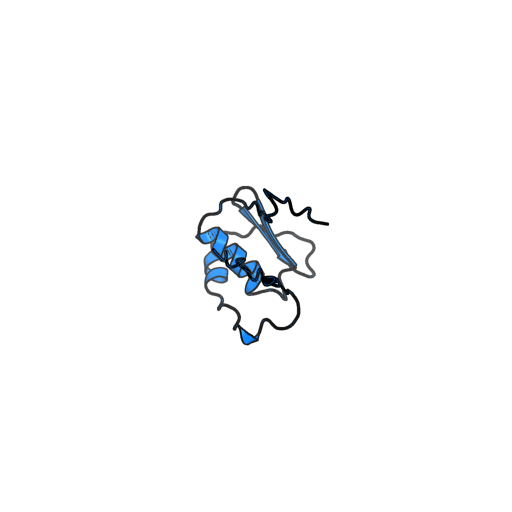A 1 89 ? -14.241 -21.106 15.917 1.00 43.09 89 VAL A C 1
ATOM 728 O O . VAL A 1 89 ? -13.581 -21.675 16.776 1.00 43.09 89 VAL A O 1
ATOM 731 N N . SER A 1 90 ? -15.443 -20.606 16.177 1.00 39.38 90 SER A N 1
ATOM 732 C CA . SER A 1 90 ? -16.251 -21.135 17.265 1.00 39.38 90 SER A CA 1
ATOM 733 C C . SER A 1 90 ? -16.660 -22.543 16.860 1.00 39.38 90 SER A C 1
ATOM 735 O O . SER A 1 90 ? -17.230 -22.723 15.782 1.00 39.38 90 SER A O 1
ATOM 737 N N . ASP A 1 91 ? -16.319 -23.503 17.712 1.00 45.66 91 ASP A N 1
ATOM 738 C CA . ASP A 1 91 ? -16.686 -24.908 17.627 1.00 45.66 91 ASP A CA 1
ATOM 739 C C . ASP A 1 91 ? -18.185 -25.067 17.359 1.00 45.66 91 ASP A C 1
ATOM 741 O O . ASP A 1 91 ? -19.026 -24.966 18.249 1.00 45.66 91 ASP A O 1
ATOM 745 N N . GLY A 1 92 ? -18.526 -25.321 16.099 1.00 35.94 92 GLY A N 1
ATOM 746 C CA . GLY A 1 92 ? -19.808 -25.889 15.714 1.00 35.94 92 GLY A CA 1
ATOM 747 C C . GLY A 1 92 ? -19.692 -27.402 15.781 1.00 35.94 92 GLY A C 1
ATOM 748 O O . GLY A 1 92 ? -19.621 -28.055 14.742 1.00 35.94 92 GLY A O 1
ATOM 749 N N . GLY A 1 93 ? -19.605 -27.948 16.997 1.00 33.53 93 GLY A N 1
ATOM 750 C CA . GLY A 1 93 ? -19.757 -29.379 17.235 1.00 33.53 93 GLY A CA 1
ATOM 751 C C . GLY A 1 93 ? -21.099 -29.825 16.663 1.00 33.53 93 GLY A C 1
ATOM 752 O O . GLY A 1 93 ? -22.155 -29.513 17.207 1.00 33.53 93 GLY A O 1
ATOM 753 N N . ASN A 1 94 ? -21.058 -30.498 15.517 1.00 40.91 94 ASN A N 1
ATOM 754 C CA . ASN A 1 94 ? -22.238 -31.025 14.855 1.00 40.91 94 ASN A CA 1
ATOM 755 C C . ASN A 1 94 ? -22.650 -32.321 15.567 1.00 40.91 94 ASN A C 1
ATOM 757 O O . ASN A 1 94 ? -22.306 -33.422 15.135 1.00 40.91 94 ASN A O 1
ATOM 761 N N . SER A 1 95 ? -23.338 -32.189 16.699 1.00 42.66 95 SER A N 1
ATOM 762 C CA . SER A 1 95 ? -23.981 -33.305 17.391 1.00 42.66 95 SER A CA 1
ATOM 763 C C . SER A 1 95 ? -25.152 -33.798 16.540 1.00 42.66 95 SER A C 1
ATOM 765 O O . SER A 1 95 ? -26.253 -33.254 16.600 1.00 42.66 95 SER A O 1
ATOM 767 N N . ARG A 1 96 ? -24.925 -34.830 15.722 1.00 46.22 96 ARG A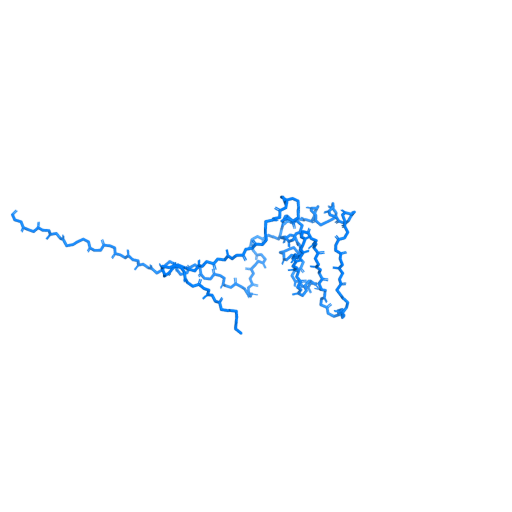 N 1
ATOM 768 C CA . ARG A 1 96 ? -26.012 -35.603 15.105 1.00 46.22 96 ARG A CA 1
ATOM 769 C C . ARG A 1 96 ? -26.803 -36.314 16.214 1.00 46.22 96 ARG A C 1
ATOM 771 O O . ARG A 1 96 ? -26.179 -37.045 16.983 1.00 46.22 96 ARG A O 1
ATOM 778 N N . PRO A 1 97 ? -28.138 -36.188 16.300 1.00 40.19 97 PRO A N 1
ATOM 779 C CA . PRO A 1 97 ? -28.917 -37.118 17.101 1.00 40.19 97 PRO A CA 1
ATOM 780 C C . PRO A 1 97 ? -28.893 -38.491 16.418 1.00 40.19 97 PRO A C 1
ATOM 782 O O . PRO A 1 97 ? -29.185 -38.617 15.227 1.00 40.19 97 PRO A O 1
ATOM 785 N N . ALA A 1 98 ? -28.502 -39.520 17.168 1.00 42.81 98 ALA A N 1
ATOM 786 C CA . ALA A 1 98 ? -28.640 -40.906 16.750 1.00 42.81 98 ALA A CA 1
ATOM 787 C C . ALA A 1 98 ? -30.134 -41.259 16.733 1.00 42.81 98 ALA A C 1
ATOM 789 O O . ALA A 1 98 ? -30.778 -41.290 17.781 1.00 42.81 98 ALA A O 1
ATOM 790 N N . ASN A 1 99 ? -30.682 -41.508 15.544 1.00 39.44 99 ASN A N 1
ATOM 791 C CA . ASN A 1 99 ? -32.001 -42.112 15.408 1.00 39.44 99 ASN A CA 1
ATOM 792 C C . ASN A 1 99 ? -31.905 -43.561 15.908 1.00 39.44 99 ASN A C 1
ATOM 794 O O . ASN A 1 99 ? -31.207 -44.377 15.309 1.00 39.44 99 ASN A O 1
ATOM 798 N N . ARG A 1 100 ? -32.581 -43.860 17.021 1.00 38.50 100 ARG A N 1
ATOM 799 C CA . ARG A 1 100 ? -32.945 -45.228 17.399 1.00 38.50 100 ARG A CA 1
ATOM 800 C C . ARG A 1 100 ? -34.195 -45.608 16.614 1.00 38.50 100 ARG A C 1
ATOM 802 O O . ARG A 1 100 ? -35.217 -44.931 16.728 1.00 38.50 100 ARG A O 1
ATOM 809 N N . THR A 1 101 ? -34.121 -46.693 15.862 1.00 43.72 101 THR A N 1
ATOM 810 C CA . THR A 1 101 ? -35.264 -47.557 15.554 1.00 43.72 101 THR A CA 1
ATOM 811 C C . THR A 1 101 ? -34.739 -48.971 15.422 1.00 43.72 101 THR A C 1
ATOM 813 O O . THR A 1 101 ? -33.652 -49.119 14.819 1.00 43.72 101 THR A O 1
#